Protein AF-A0A538GI91-F1 (afdb_monomer)

Structure (mmCIF, N/CA/C/O backbone):
data_AF-A0A538GI91-F1
#
_entry.id   AF-A0A538GI91-F1
#
loop_
_atom_site.group_PDB
_atom_site.id
_atom_site.type_symbol
_atom_site.label_atom_id
_atom_site.label_alt_id
_atom_site.label_comp_id
_atom_site.label_asym_id
_atom_site.label_entity_id
_atom_site.label_seq_id
_atom_site.pdbx_PDB_ins_code
_atom_site.Cartn_x
_atom_site.Cartn_y
_atom_site.Cartn_z
_atom_site.occupancy
_atom_site.B_iso_or_equiv
_atom_site.auth_seq_id
_atom_site.auth_comp_id
_atom_site.auth_asym_id
_atom_site.auth_atom_id
_atom_site.pdbx_PDB_model_num
ATOM 1 N N . MET A 1 1 ? -5.626 -15.317 0.876 1.00 66.62 1 MET A N 1
ATOM 2 C CA . MET A 1 1 ? -5.442 -14.990 -0.549 1.00 66.62 1 MET A CA 1
ATOM 3 C C . MET A 1 1 ? -5.562 -16.260 -1.361 1.00 66.62 1 MET A C 1
ATOM 5 O O . MET A 1 1 ? -5.028 -17.282 -0.941 1.00 66.62 1 MET A O 1
ATOM 9 N N . LYS A 1 2 ? -6.304 -16.209 -2.461 1.00 75.69 2 LYS A N 1
ATOM 10 C CA . LYS A 1 2 ? -6.477 -17.317 -3.413 1.00 75.69 2 LYS A CA 1
ATOM 11 C C . LYS A 1 2 ? -6.115 -16.891 -4.835 1.00 75.69 2 LYS A C 1
ATOM 13 O O . LYS A 1 2 ? -5.677 -17.732 -5.611 1.00 75.69 2 LYS A O 1
ATOM 18 N N . ASN A 1 3 ? -6.288 -15.610 -5.165 1.00 83.88 3 ASN A N 1
ATOM 19 C CA . ASN A 1 3 ? -5.934 -15.049 -6.460 1.00 83.88 3 ASN A CA 1
ATOM 20 C C . ASN A 1 3 ? -5.696 -13.544 -6.311 1.00 83.88 3 ASN A C 1
ATOM 22 O O . ASN A 1 3 ? -6.631 -12.794 -6.043 1.00 83.88 3 ASN A O 1
ATOM 26 N N . THR A 1 4 ? -4.456 -13.116 -6.526 1.00 81.44 4 THR A N 1
ATOM 27 C CA . THR A 1 4 ? -4.021 -11.728 -6.344 1.00 81.44 4 THR A CA 1
ATOM 28 C C . THR A 1 4 ? -4.833 -10.724 -7.161 1.00 81.44 4 THR A C 1
ATOM 30 O O . THR A 1 4 ? -5.171 -9.672 -6.632 1.00 81.44 4 THR A O 1
ATOM 33 N N . LEU A 1 5 ? -5.230 -11.071 -8.393 1.00 82.38 5 LEU A N 1
ATOM 34 C CA . LEU A 1 5 ? -5.993 -10.182 -9.278 1.00 82.38 5 LEU A CA 1
ATOM 35 C C . LEU A 1 5 ? -7.345 -9.778 -8.674 1.00 82.38 5 LEU A C 1
ATOM 37 O O . LEU A 1 5 ? -7.786 -8.642 -8.831 1.00 82.38 5 LEU A O 1
ATOM 41 N N . PHE A 1 6 ? -8.007 -10.714 -7.992 1.00 84.75 6 PHE A N 1
ATOM 42 C CA . PHE A 1 6 ? -9.275 -10.446 -7.315 1.00 84.75 6 PHE A CA 1
ATOM 43 C C . PHE A 1 6 ? -9.049 -9.912 -5.905 1.00 84.75 6 PHE A C 1
ATOM 45 O O . PHE A 1 6 ? -9.716 -8.966 -5.497 1.00 84.75 6 PHE A O 1
ATOM 52 N N . ASP A 1 7 ? -8.096 -10.498 -5.180 1.00 82.88 7 ASP A N 1
ATOM 53 C CA .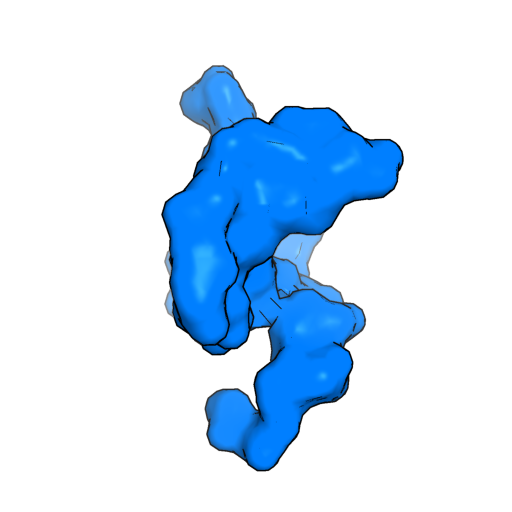 ASP A 1 7 ? -7.813 -10.159 -3.788 1.00 82.88 7 ASP A CA 1
ATOM 54 C C . ASP A 1 7 ? -7.389 -8.693 -3.631 1.00 8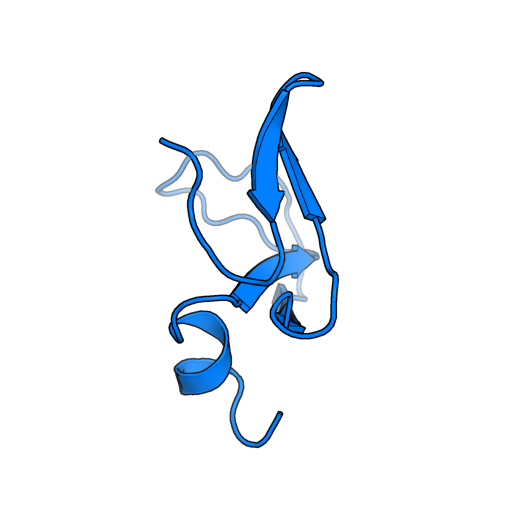2.88 7 ASP A C 1
ATOM 56 O O . ASP A 1 7 ? -7.812 -8.061 -2.673 1.00 82.88 7 ASP A O 1
ATOM 60 N N . GLU A 1 8 ? -6.630 -8.134 -4.580 1.00 84.94 8 GLU A N 1
ATOM 61 C CA . GLU A 1 8 ? -6.230 -6.719 -4.596 1.00 84.94 8 GLU A CA 1
ATOM 62 C C . GLU A 1 8 ? -7.422 -5.750 -4.656 1.00 84.94 8 GLU A C 1
ATOM 64 O O . GLU A 1 8 ? -7.343 -4.625 -4.165 1.00 84.94 8 GLU A O 1
ATOM 69 N N . LYS A 1 9 ? -8.508 -6.152 -5.317 1.00 88.06 9 LYS A N 1
ATOM 70 C CA . LYS A 1 9 ? -9.628 -5.264 -5.655 1.00 88.06 9 LYS A CA 1
ATOM 71 C C . LYS A 1 9 ? -10.821 -5.423 -4.705 1.00 88.06 9 LYS A C 1
ATOM 73 O O . LYS A 1 9 ? -11.856 -4.796 -4.918 1.00 88.06 9 LYS A O 1
ATOM 78 N N . ILE A 1 10 ? -10.703 -6.262 -3.675 1.00 92.69 10 ILE A N 1
ATOM 79 C CA . ILE A 1 10 ? -11.767 -6.510 -2.696 1.00 92.69 10 ILE A CA 1
ATOM 80 C C . ILE A 1 10 ? -11.782 -5.407 -1.633 1.00 92.69 10 ILE A C 1
ATOM 82 O O . ILE A 1 10 ? -10.745 -5.057 -1.071 1.00 92.69 10 ILE A O 1
ATOM 86 N N . ASP A 1 11 ? -12.975 -4.901 -1.312 1.00 93.44 11 ASP A N 1
ATOM 87 C CA . ASP A 1 11 ? -13.139 -3.905 -0.253 1.00 93.44 11 ASP A CA 1
ATOM 88 C C . ASP A 1 11 ? -12.620 -4.412 1.105 1.00 93.44 11 ASP A C 1
ATOM 90 O O . ASP A 1 11 ? -12.751 -5.590 1.467 1.00 93.44 11 ASP A O 1
ATOM 94 N N . GLY A 1 12 ? -11.990 -3.504 1.845 1.00 94.00 12 GLY A N 1
ATOM 95 C CA . GLY A 1 12 ? -11.266 -3.810 3.075 1.00 94.00 12 GLY A CA 1
ATOM 96 C C . GLY A 1 12 ? -9.889 -4.455 2.884 1.00 94.00 12 GLY A C 1
ATOM 97 O O . GLY A 1 12 ? -9.288 -4.892 3.869 1.00 94.00 12 GLY A O 1
ATOM 98 N N . THR A 1 13 ? -9.371 -4.509 1.654 1.00 94.75 13 THR A N 1
ATOM 99 C CA . THR A 1 13 ? -7.969 -4.851 1.375 1.00 94.75 13 THR A CA 1
ATOM 100 C C . THR A 1 13 ? -7.171 -3.633 0.914 1.00 94.75 13 THR A C 1
ATOM 102 O O . THR A 1 13 ? -7.726 -2.624 0.480 1.00 94.75 13 THR A O 1
ATOM 105 N N . VAL A 1 14 ? -5.848 -3.730 1.021 1.00 94.94 14 VAL A N 1
ATOM 106 C CA . VAL A 1 14 ? -4.898 -2.781 0.439 1.00 94.94 14 VAL A CA 1
ATOM 107 C C . VAL A 1 14 ? -3.808 -3.546 -0.295 1.00 94.94 14 VAL A C 1
ATOM 109 O O . VAL A 1 14 ? -3.426 -4.644 0.114 1.00 94.94 14 VAL A O 1
ATOM 112 N N . HIS A 1 15 ? -3.287 -2.955 -1.362 1.00 94.44 15 HIS A N 1
ATOM 113 C CA . HIS A 1 15 ? -2.210 -3.519 -2.157 1.00 94.44 15 HIS A CA 1
ATOM 114 C C . HIS A 1 15 ? -1.042 -2.535 -2.274 1.00 94.44 15 HIS A C 1
ATOM 116 O O . HIS A 1 15 ? -1.241 -1.357 -2.568 1.00 94.44 15 HIS A O 1
ATOM 122 N N . LEU A 1 16 ? 0.175 -3.039 -2.049 1.00 93.75 16 LEU A N 1
ATOM 123 C CA . LEU A 1 16 ? 1.421 -2.393 -2.457 1.00 93.75 16 LEU A CA 1
ATOM 124 C C . LEU A 1 16 ? 2.205 -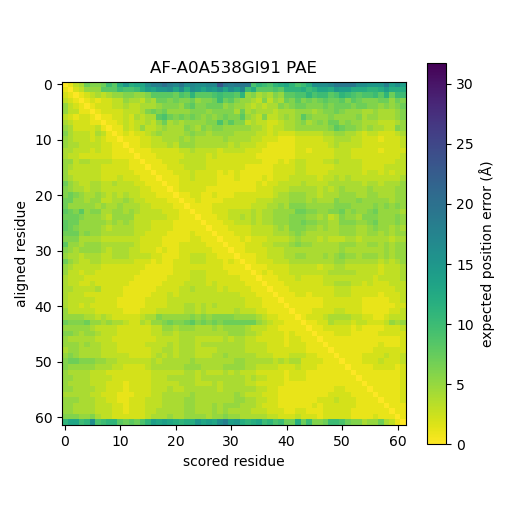3.296 -3.413 1.00 93.75 16 LEU A C 1
ATOM 126 O O . LEU A 1 16 ? 2.475 -4.452 -3.082 1.00 93.75 16 LEU A O 1
ATOM 130 N N . ALA A 1 17 ? 2.651 -2.726 -4.530 1.00 94.75 17 ALA A N 1
ATOM 131 C CA . ALA A 1 17 ? 3.543 -3.394 -5.466 1.00 94.75 17 ALA A CA 1
ATOM 132 C C . ALA A 1 17 ? 5.006 -3.020 -5.190 1.00 94.75 17 ALA A C 1
ATOM 134 O O . ALA A 1 17 ? 5.354 -1.839 -5.095 1.00 94.75 17 ALA A O 1
ATOM 135 N N . LEU A 1 18 ? 5.882 -4.021 -5.097 1.00 95.88 18 LEU A N 1
ATOM 136 C CA . LEU A 1 18 ? 7.332 -3.823 -5.062 1.00 95.88 18 LEU A CA 1
ATOM 137 C C . LEU A 1 18 ? 7.938 -4.010 -6.454 1.00 95.88 18 LEU A C 1
ATOM 139 O O . LEU A 1 18 ? 7.619 -4.961 -7.166 1.00 95.88 18 LEU A O 1
ATOM 143 N N . GLY A 1 19 ? 8.884 -3.138 -6.803 1.00 96.81 19 GLY A N 1
ATOM 144 C CA . GLY A 1 19 ? 9.630 -3.223 -8.054 1.00 96.81 19 GLY A CA 1
ATOM 145 C C . GLY A 1 19 ? 9.108 -2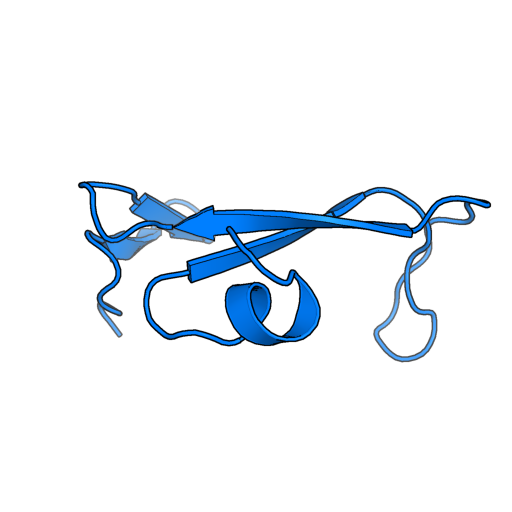.266 -9.124 1.00 96.81 19 GLY A C 1
ATOM 146 O O . GLY A 1 19 ? 9.055 -1.065 -8.870 1.00 96.81 19 GLY A O 1
ATOM 147 N N .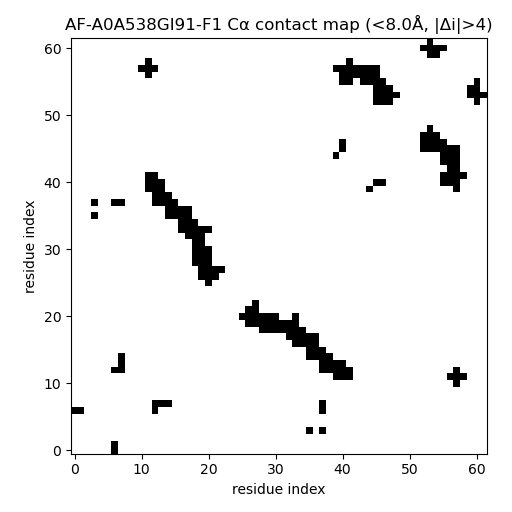 ASN A 1 20 ? 8.831 -2.765 -10.328 1.00 97.50 20 ASN A N 1
ATOM 148 C CA . ASN A 1 20 ? 8.688 -1.956 -11.532 1.00 97.50 20 ASN A CA 1
ATOM 149 C C . ASN A 1 20 ? 7.530 -0.967 -11.396 1.00 97.50 20 ASN A C 1
ATOM 151 O O . ASN A 1 20 ? 6.375 -1.370 -11.260 1.00 97.50 20 ASN A O 1
ATOM 155 N N . GLY A 1 21 ? 7.851 0.321 -11.431 1.00 96.38 21 GLY A N 1
ATOM 156 C CA . GLY A 1 21 ? 6.873 1.394 -11.400 1.00 96.38 21 GLY A CA 1
ATOM 157 C C . GLY A 1 21 ? 6.296 1.618 -12.790 1.00 96.38 21 GLY A C 1
ATOM 158 O O . GLY A 1 21 ? 7.041 1.704 -13.760 1.00 96.38 21 GLY A O 1
ATOM 159 N N . LEU A 1 22 ? 4.975 1.746 -12.866 1.00 93.44 22 LEU A N 1
ATOM 160 C CA . LEU A 1 22 ? 4.248 2.025 -14.101 1.00 93.44 22 LEU A CA 1
ATOM 161 C C . LEU A 1 22 ? 4.481 3.485 -14.547 1.00 93.44 22 LEU A C 1
ATOM 163 O O . LEU A 1 22 ? 4.059 4.404 -13.831 1.00 93.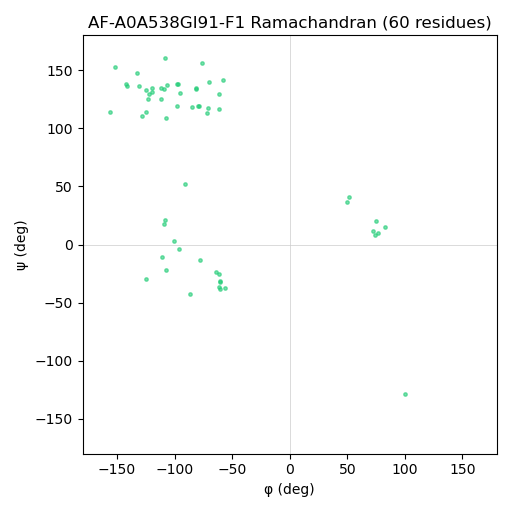44 22 LEU A O 1
ATOM 167 N N . PRO A 1 23 ? 5.159 3.738 -15.684 1.00 94.88 23 PRO A N 1
ATOM 168 C CA . PRO A 1 23 ? 5.483 5.096 -16.126 1.00 94.88 23 PRO A CA 1
ATOM 169 C C . PRO A 1 23 ? 4.250 5.975 -16.368 1.00 94.88 23 PRO A C 1
ATOM 171 O O . PRO A 1 23 ? 4.298 7.180 -16.124 1.00 94.88 23 PRO A O 1
ATOM 174 N N . GLU A 1 24 ? 3.133 5.383 -16.795 1.00 96.00 24 GLU A N 1
ATOM 175 C CA . GLU A 1 24 ? 1.866 6.063 -17.080 1.00 96.00 24 GLU A CA 1
ATOM 176 C C . GLU A 1 24 ? 1.249 6.769 -15.862 1.00 96.00 24 GLU A C 1
ATOM 178 O O . GLU A 1 24 ? 0.528 7.751 -16.024 1.00 96.00 24 GLU A O 1
ATOM 183 N N . VAL A 1 25 ? 1.567 6.313 -14.646 1.00 94.06 25 VAL A N 1
ATOM 184 C CA . VAL A 1 25 ? 1.135 6.927 -13.375 1.00 94.06 25 VAL A CA 1
ATOM 185 C C . VAL A 1 25 ? 2.295 7.607 -12.638 1.00 94.06 25 VAL A C 1
ATOM 187 O O . VAL A 1 25 ? 2.208 7.892 -11.446 1.00 94.06 25 VAL A O 1
ATOM 190 N N . GLY A 1 26 ? 3.402 7.879 -13.338 1.00 96.50 26 GLY A N 1
ATOM 191 C CA . GLY A 1 26 ? 4.572 8.562 -12.783 1.00 96.50 26 GLY A CA 1
ATOM 192 C C . GLY A 1 26 ? 5.538 7.658 -12.012 1.00 96.50 26 GLY A C 1
ATOM 193 O O . GLY A 1 26 ? 6.408 8.162 -11.296 1.00 96.50 26 GLY A O 1
ATOM 194 N N . GLY A 1 27 ? 5.423 6.335 -12.154 1.00 96.12 27 GLY A N 1
ATOM 195 C CA . GLY A 1 27 ? 6.381 5.381 -11.609 1.00 96.12 27 GLY A CA 1
ATOM 196 C C . GLY A 1 27 ? 7.774 5.581 -12.212 1.00 96.12 27 GLY A C 1
ATOM 197 O O . GLY A 1 27 ? 7.938 5.643 -13.426 1.00 96.12 27 GLY A O 1
ATOM 198 N N . LYS A 1 28 ? 8.794 5.688 -11.353 1.00 97.12 28 LYS A N 1
ATOM 199 C CA . LYS A 1 28 ? 10.200 5.890 -11.763 1.00 97.12 28 LYS A CA 1
ATOM 200 C C . LYS A 1 28 ? 11.095 4.682 -11.496 1.00 97.12 28 LYS A C 1
ATOM 202 O O . LYS A 1 28 ? 12.247 4.672 -11.917 1.00 97.12 28 LYS A O 1
ATOM 207 N N . ASN A 1 29 ? 10.600 3.703 -10.742 1.00 97.50 29 ASN A N 1
ATOM 208 C CA . ASN A 1 29 ? 11.405 2.568 -10.321 1.00 97.50 29 ASN A CA 1
ATOM 209 C C . ASN A 1 29 ? 11.535 1.562 -11.468 1.00 97.50 29 ASN A C 1
ATOM 211 O O . ASN A 1 29 ? 10.528 1.025 -11.918 1.00 97.50 29 ASN A O 1
ATOM 215 N N . VAL A 1 30 ? 12.757 1.297 -11.922 1.00 97.06 30 VAL A N 1
ATOM 216 C CA . VAL A 1 30 ? 13.024 0.336 -12.999 1.00 97.06 30 VAL A CA 1
ATOM 217 C C . VAL A 1 30 ? 13.443 -0.987 -12.375 1.00 97.06 30 VAL A C 1
ATOM 219 O O . VAL A 1 30 ? 14.443 -1.056 -11.663 1.00 97.06 30 VAL A O 1
ATOM 222 N N . SER A 1 31 ? 12.676 -2.043 -12.629 1.00 97.62 31 SER A N 1
ATOM 223 C CA . SER A 1 31 ? 12.942 -3.377 -12.089 1.00 97.62 31 SER A CA 1
ATOM 224 C C . SER A 1 31 ? 12.403 -4.453 -13.027 1.00 97.62 31 SER A C 1
ATOM 226 O O . SER A 1 31 ? 11.426 -4.234 -13.734 1.00 97.62 31 SER A O 1
ATOM 228 N N . GLN A 1 32 ? 13.012 -5.640 -13.007 1.00 97.19 32 GLN A N 1
ATOM 229 C CA . GLN A 1 32 ? 12.477 -6.818 -13.707 1.00 97.19 32 GLN A CA 1
ATOM 230 C C . GLN A 1 32 ? 11.322 -7.486 -12.948 1.00 97.19 32 GLN A C 1
ATOM 232 O O . GLN A 1 32 ? 10.624 -8.332 -13.498 1.00 97.19 32 GLN A O 1
ATOM 237 N N . VAL A 1 33 ? 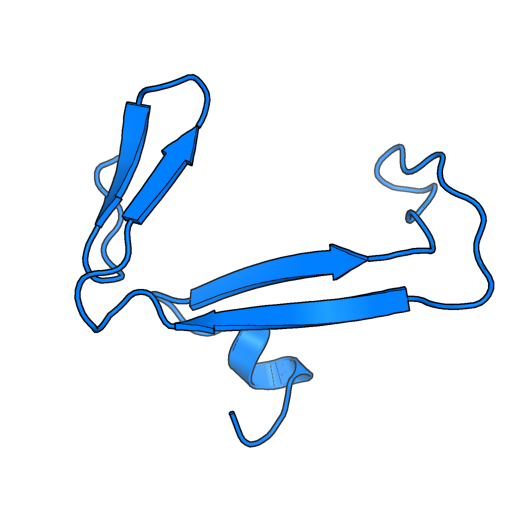11.132 -7.128 -11.678 1.00 96.25 33 VAL A N 1
ATOM 238 C CA . VAL A 1 33 ? 10.075 -7.671 -10.824 1.00 96.25 33 VAL A CA 1
ATOM 239 C C . VAL A 1 33 ? 8.998 -6.616 -10.642 1.00 96.25 33 VAL A C 1
ATOM 241 O O . VAL A 1 33 ? 9.326 -5.465 -10.374 1.00 96.25 33 VAL A O 1
ATOM 244 N N . HIS A 1 34 ? 7.738 -7.026 -10.727 1.00 94.75 34 HIS A N 1
ATOM 245 C CA . HIS A 1 34 ? 6.580 -6.306 -10.206 1.00 94.75 34 HIS A CA 1
ATOM 246 C C . HIS A 1 34 ? 5.814 -7.305 -9.346 1.00 94.75 34 HIS A C 1
ATOM 248 O O . HIS A 1 34 ? 5.332 -8.313 -9.862 1.00 94.75 34 HIS A O 1
ATOM 254 N N . TRP A 1 35 ? 5.810 -7.096 -8.034 1.00 94.69 35 TRP A N 1
ATOM 255 C CA . TRP A 1 35 ? 5.226 -8.050 -7.103 1.00 94.69 35 TRP A CA 1
ATOM 256 C C . TRP A 1 35 ? 4.187 -7.387 -6.221 1.00 94.69 35 TRP A C 1
ATOM 258 O O . TRP A 1 35 ? 4.516 -6.571 -5.361 1.00 94.69 35 TRP A O 1
ATOM 268 N N . ASP A 1 36 ? 2.953 -7.828 -6.416 1.00 93.75 36 ASP A N 1
ATOM 269 C CA . ASP A 1 36 ? 1.797 -7.373 -5.675 1.00 93.75 36 ASP A CA 1
ATOM 270 C C . ASP A 1 36 ? 1.680 -8.041 -4.300 1.00 93.75 36 ASP A C 1
ATOM 272 O O . ASP A 1 36 ? 1.525 -9.263 -4.176 1.00 93.75 36 ASP A O 1
ATOM 276 N N . ILE A 1 37 ? 1.719 -7.224 -3.248 1.00 94.00 37 ILE A N 1
ATOM 277 C CA . ILE A 1 37 ? 1.499 -7.635 -1.861 1.00 94.00 37 ILE A CA 1
ATOM 278 C C . ILE A 1 37 ? 0.140 -7.112 -1.410 1.00 94.00 37 ILE A C 1
ATOM 280 O O . ILE A 1 37 ? -0.025 -5.920 -1.151 1.00 94.00 37 ILE A O 1
ATOM 284 N N . VAL A 1 38 ? -0.826 -8.014 -1.253 1.00 94.06 38 VAL A N 1
ATOM 285 C CA . VAL A 1 38 ? -2.163 -7.665 -0.757 1.00 94.06 38 VAL A CA 1
ATOM 286 C C . VAL A 1 38 ? -2.265 -7.951 0.737 1.00 94.06 38 VAL A C 1
ATOM 288 O O . VAL A 1 38 ? -1.817 -8.990 1.234 1.00 94.06 38 VAL A O 1
ATOM 291 N N . LYS A 1 39 ? -2.890 -7.032 1.466 1.00 93.88 39 LYS A N 1
ATOM 292 C CA . LYS A 1 39 ? -3.207 -7.156 2.884 1.00 93.88 39 LYS A CA 1
ATOM 293 C C . LYS A 1 39 ? -4.700 -7.005 3.108 1.00 93.88 39 LYS A C 1
ATOM 295 O O . LYS A 1 39 ? -5.307 -6.039 2.669 1.00 93.88 39 LYS A O 1
ATOM 300 N N . ASP A 1 40 ? -5.264 -7.958 3.838 1.00 95.06 40 ASP A N 1
ATOM 301 C CA . ASP A 1 40 ? -6.623 -7.877 4.362 1.00 95.06 40 ASP A CA 1
ATOM 302 C C . ASP A 1 40 ? -6.608 -7.115 5.689 1.00 95.06 40 ASP A C 1
ATOM 304 O O . ASP A 1 40 ? -5.955 -7.544 6.644 1.00 95.06 40 ASP A O 1
ATOM 308 N N . LEU A 1 41 ? -7.305 -5.980 5.739 1.00 96.31 41 LEU A N 1
ATOM 309 C CA . LEU A 1 41 ? -7.338 -5.098 6.902 1.00 96.31 41 LEU A CA 1
ATOM 310 C C . LEU A 1 41 ? -8.551 -5.355 7.804 1.00 96.31 41 LEU A C 1
ATOM 312 O O . LEU A 1 41 ? -8.636 -4.773 8.883 1.00 96.31 41 LEU A O 1
ATOM 316 N N . ARG A 1 42 ? -9.461 -6.262 7.429 1.00 96.12 42 ARG A N 1
ATOM 317 C CA . ARG A 1 42 ? -10.703 -6.540 8.177 1.00 96.12 42 ARG A CA 1
ATOM 318 C C . ARG A 1 42 ? -10.457 -7.118 9.573 1.00 96.12 42 ARG A C 1
ATOM 320 O O . ARG A 1 42 ? -11.273 -6.930 10.468 1.00 96.12 42 ARG A O 1
ATOM 327 N N . ASN A 1 43 ? -9.301 -7.743 9.796 1.00 95.12 43 ASN A N 1
ATOM 328 C CA . ASN A 1 43 ? -8.903 -8.311 11.088 1.00 95.12 43 ASN A CA 1
ATOM 329 C C . ASN A 1 43 ? -8.126 -7.301 11.954 1.00 95.12 43 ASN A C 1
ATOM 331 O O . ASN A 1 43 ? -7.022 -7.589 12.409 1.00 95.12 43 ASN A O 1
ATOM 335 N N . GLY A 1 44 ? -8.694 -6.105 12.149 1.00 93.88 44 GLY A N 1
ATOM 336 C CA . GLY A 1 44 ? -8.105 -5.052 12.989 1.00 93.88 44 GLY A CA 1
ATOM 337 C C . GLY A 1 44 ? -6.906 -4.323 12.369 1.00 93.88 44 GLY A C 1
ATOM 338 O O . GLY A 1 44 ? -6.106 -3.735 13.090 1.00 93.88 44 GLY A O 1
ATOM 339 N N . GLY A 1 45 ? -6.757 -4.375 11.042 1.00 96.62 45 GLY A N 1
ATOM 340 C CA . GLY A 1 45 ? -5.735 -3.625 10.316 1.00 96.62 45 GLY A CA 1
ATOM 341 C C . GLY A 1 45 ? -6.085 -2.142 10.183 1.00 96.62 45 GLY A C 1
ATOM 342 O O . GLY A 1 45 ? -7.257 -1.760 10.211 1.00 96.62 45 GLY A O 1
ATOM 343 N N . ARG A 1 46 ? -5.053 -1.312 9.999 1.00 96.50 46 ARG A N 1
ATOM 344 C CA . ARG A 1 46 ? -5.160 0.145 9.858 1.00 96.50 46 ARG A CA 1
ATOM 345 C C . ARG A 1 46 ? -4.379 0.627 8.641 1.00 96.50 46 ARG A C 1
ATOM 347 O O . ARG A 1 46 ? -3.241 0.201 8.445 1.00 96.50 46 ARG A O 1
ATOM 354 N N . LEU A 1 47 ? -4.972 1.532 7.866 1.00 96.00 47 LEU A N 1
ATOM 355 C CA . LEU A 1 47 ? -4.295 2.283 6.812 1.00 96.00 47 LEU A CA 1
ATOM 356 C C . LEU A 1 47 ? -4.211 3.751 7.220 1.00 96.00 47 LEU A C 1
ATOM 358 O O . LEU A 1 47 ? -5.230 4.384 7.514 1.00 96.00 47 LEU A O 1
ATOM 362 N N . GLU A 1 48 ? -2.994 4.286 7.211 1.00 96.50 48 GLU A N 1
ATOM 363 C CA . GLU A 1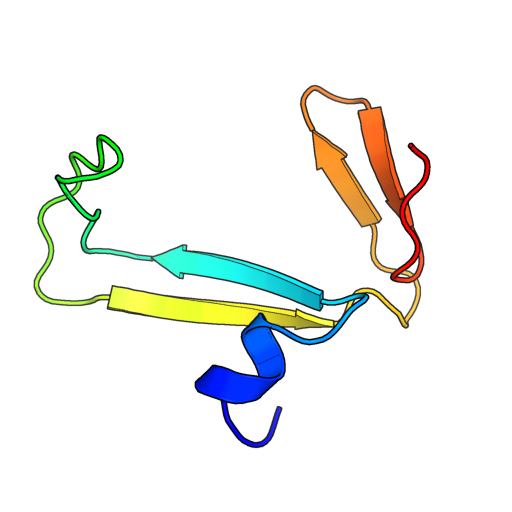 48 ? -2.723 5.685 7.521 1.00 96.50 48 GLU A CA 1
ATOM 364 C C . GLU A 1 48 ? -2.071 6.390 6.346 1.00 96.50 48 GLU A C 1
ATOM 366 O O . GLU A 1 48 ? -1.119 5.874 5.764 1.00 96.50 48 GLU A O 1
ATOM 371 N N . LEU A 1 49 ? -2.560 7.589 6.044 1.00 95.94 49 LEU A N 1
ATOM 372 C CA . LEU A 1 49 ? -1.979 8.495 5.061 1.00 95.94 49 LEU A CA 1
ATOM 373 C C . LEU A 1 49 ? -1.678 9.815 5.773 1.00 95.94 49 LEU A C 1
ATOM 375 O O . LEU A 1 49 ? -2.552 10.374 6.436 1.00 95.94 49 LEU A O 1
ATOM 379 N N . ASP A 1 50 ? -0.428 10.272 5.697 1.00 96.62 50 ASP A N 1
ATOM 380 C CA . ASP A 1 50 ? 0.044 11.512 6.334 1.00 96.62 50 ASP A CA 1
ATOM 381 C C . ASP A 1 50 ? -0.301 11.620 7.833 1.00 96.62 50 ASP A C 1
ATOM 383 O O . ASP A 1 50 ? -0.706 12.667 8.340 1.00 96.62 50 ASP A O 1
ATOM 387 N N . GLY A 1 51 ? -0.171 10.502 8.554 1.00 96.12 51 GLY A N 1
ATOM 388 C CA . GLY A 1 51 ? -0.462 10.418 9.988 1.00 96.12 51 GLY A CA 1
ATOM 389 C C . GLY A 1 51 ? -1.952 10.421 10.346 1.00 96.12 51 GLY A C 1
ATOM 390 O O . GLY A 1 51 ? -2.286 10.509 11.525 1.00 96.12 51 GLY A O 1
ATOM 391 N N . LYS A 1 52 ? -2.855 10.327 9.362 1.00 97.56 52 LYS A N 1
ATOM 392 C CA . LYS A 1 52 ? -4.302 10.212 9.576 1.00 97.56 52 LYS A CA 1
ATOM 393 C C . LYS A 1 52 ? -4.790 8.821 9.210 1.00 97.56 52 LYS A C 1
ATOM 395 O O . LYS A 1 52 ? -4.468 8.310 8.139 1.00 97.56 52 LYS A O 1
ATOM 400 N N . VAL A 1 53 ? -5.616 8.236 10.072 1.00 96.81 53 VAL A N 1
ATOM 401 C CA . VAL A 1 53 ? -6.292 6.968 9.786 1.00 96.81 53 VAL A CA 1
ATOM 402 C C . VAL A 1 53 ? -7.368 7.203 8.733 1.00 96.81 53 VAL A C 1
ATOM 404 O O . VAL A 1 53 ? -8.305 7.961 8.970 1.00 96.81 53 VAL A O 1
ATOM 407 N N . VAL A 1 54 ? -7.230 6.559 7.576 1.00 96.88 54 VAL A N 1
ATOM 408 C CA . VAL A 1 54 ? -8.203 6.648 6.471 1.00 96.88 54 VAL A CA 1
ATOM 409 C C . VAL A 1 54 ? -9.018 5.368 6.312 1.00 96.88 54 VAL A C 1
ATOM 4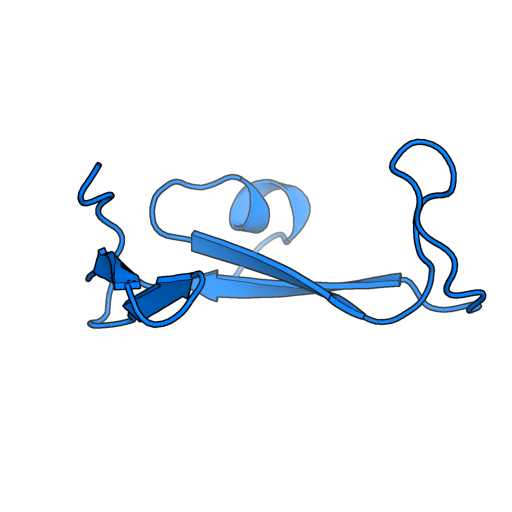11 O O . VAL A 1 54 ? -10.123 5.405 5.774 1.00 96.88 54 VAL A O 1
ATOM 414 N N . GLN A 1 55 ? -8.498 4.243 6.809 1.00 96.75 55 GLN A N 1
ATOM 415 C CA . GLN A 1 55 ? -9.209 2.973 6.862 1.00 96.75 55 GLN A CA 1
ATOM 416 C C . GLN A 1 55 ? -8.871 2.226 8.157 1.00 96.75 55 GLN A C 1
ATOM 418 O O . GLN A 1 55 ? -7.704 2.153 8.550 1.00 96.75 55 GLN A O 1
ATOM 423 N N . GLU A 1 56 ? -9.875 1.628 8.793 1.00 97.25 56 GLU A N 1
ATOM 424 C CA . GLU A 1 56 ? -9.719 0.805 9.995 1.00 97.25 56 GLU A CA 1
ATOM 425 C C . GLU A 1 56 ? -10.661 -0.401 9.945 1.00 97.25 56 GLU A C 1
ATOM 427 O O . GLU A 1 56 ? -11.818 -0.280 9.542 1.00 97.25 56 GLU A O 1
ATOM 432 N N . ALA A 1 57 ? -10.157 -1.586 10.307 1.00 96.94 57 ALA A N 1
ATOM 433 C CA . ALA A 1 57 ? -10.901 -2.848 10.237 1.00 96.94 57 ALA A CA 1
ATOM 434 C C . ALA A 1 57 ? -11.572 -3.077 8.861 1.00 96.94 57 ALA A C 1
ATOM 436 O O . ALA A 1 57 ? -12.687 -3.592 8.761 1.00 96.94 57 ALA A O 1
ATOM 437 N N . GLY A 1 58 ? -10.886 -2.665 7.789 1.00 95.25 58 GLY A N 1
ATOM 438 C CA . GLY A 1 58 ? -11.364 -2.760 6.409 1.00 95.25 58 GLY A CA 1
ATOM 439 C C . GLY A 1 58 ? -12.479 -1.778 6.030 1.00 95.25 58 GLY A C 1
ATOM 440 O O . GLY A 1 58 ? -13.067 -1.941 4.969 1.00 95.25 58 GLY A O 1
ATOM 441 N N . ARG A 1 59 ? -12.787 -0.772 6.859 1.00 95.94 59 ARG A N 1
ATOM 442 C CA . ARG A 1 59 ? -13.792 0.264 6.570 1.00 95.94 59 ARG A CA 1
ATOM 443 C C . ARG A 1 59 ? -13.142 1.623 6.368 1.00 95.94 59 ARG A C 1
ATOM 445 O O . ARG A 1 59 ? -12.293 2.020 7.163 1.00 95.94 59 ARG A O 1
ATOM 452 N N . TRP A 1 60 ? -13.559 2.335 5.328 1.00 95.62 60 TRP A N 1
ATOM 453 C CA . TRP A 1 60 ? -13.131 3.710 5.073 1.00 95.62 60 TRP A CA 1
ATOM 454 C C . TRP A 1 60 ? -13.732 4.671 6.105 1.00 95.62 60 TRP A C 1
ATOM 456 O O . TRP A 1 60 ? -14.893 4.524 6.485 1.00 95.62 60 TRP A O 1
ATOM 466 N N . LEU A 1 61 ? -12.933 5.636 6.562 1.00 95.25 61 LEU A N 1
ATOM 467 C CA . LEU A 1 61 ? -13.316 6.652 7.555 1.00 95.25 61 LEU A CA 1
ATOM 468 C C . LEU A 1 61 ? -13.479 8.053 6.933 1.00 95.25 61 LEU A C 1
ATOM 470 O O . LEU A 1 61 ? -13.360 9.058 7.635 1.00 95.25 61 LEU A O 1
ATOM 474 N N . ILE A 1 62 ? -13.699 8.109 5.618 1.00 86.50 62 ILE A N 1
ATOM 475 C CA . ILE A 1 62 ? -13.792 9.332 4.805 1.00 86.50 62 ILE A CA 1
ATOM 476 C C . ILE A 1 62 ? -15.183 9.517 4.208 1.00 86.50 62 ILE A C 1
ATOM 478 O O . ILE A 1 62 ? -15.864 8.492 3.974 1.00 86.50 62 ILE A O 1
#

Foldseek 3Di:
DPDLVVLCVDQQKHKDWPAAFDVVVPTDGHGPDTDIDMDRQLVQRFDDDPNDTQDTNRDGPD

Sequence (62 aa):
MKNTLFDEKIDGTVHLALGNGLPEVGGKNVSQVHWDIVKDLRNGGRLELDGKVVQEAGRWLI

Radius of gyration: 13.32 Å; Cα contacts (8 Å, |Δi|>4): 108; chains: 1; bounding box: 27×29×30 Å

Solvent-accessible surface area (backbone atoms only — not comparable to full-atom values): 3811 Å² total; per-residue (Å²): 137,91,47,67,83,58,51,46,71,37,88,29,39,47,66,52,72,49,55,41,37,57,60,94,81,69,33,81,44,87,50,98,47,70,45,80,45,67,44,77,18,57,85,73,29,76,44,69,58,97,91,38,77,47,28,48,44,32,39,75,72,121

pLDDT: mean 93.39, std 5.77, range [66.62, 97.62]

Secondary structure (DSSP, 8-state):
---HHHHTTSTTEEEEEEE---GGGT-----S-EEEEEEE-TTT-EEEETTEEEEETTEE--

Nearest PDB structures (foldseek):
  8vwh-assembly1_A  TM=4.068E-01  e=6.815E+00  Autographa californica multiple nucleopolyhedrovirus
  8pho-assembly1_A  TM=3.907E-01  e=6.375E+00  Borreliella burgdorferi B31
  8vwj-assembly1_A  TM=4.154E-01  e=8.898E+00  Autographa californica multiple nucleopolyhedrovirus

Mean predicted aligned error: 3.48 Å